Protein AF-A0A6G8CCZ5-F1 (afdb_monomer_lite)

Secondary structure (DSSP, 8-state):
--HHHHHHHHHHHHHHHHHIIIIIIHHHS-SGGGGSHHHHHHHHHHHHHHHHHHHHHHHHHTTPPP-THHHHHHHHHHHHHHHHHHHHHHHHGGGSTTTTTS--

Radius of gyration: 15.33 Å; chains: 1; bounding box: 35×21×45 Å

Sequence (104 aa):
MIFPNVGLLTLGVSLALVLIFYYLINRAMGVATFNKMRHWTIFLIANAIIAFIIAIVQCNSQQVAEHSYIYWLATINAVYGLLWFFLFSVILRKGSTNASTTPF

Structure (mmCIF, N/CA/C/O backbone):
data_AF-A0A6G8CCZ5-F1
#
_entry.id   AF-A0A6G8CCZ5-F1
#
loop_
_atom_site.group_PDB
_atom_site.id
_atom_site.type_symbol
_atom_site.label_atom_id
_atom_site.label_alt_id
_atom_site.label_comp_id
_atom_site.label_asym_id
_atom_site.label_entity_id
_atom_site.label_seq_id
_atom_site.pdbx_PDB_ins_code
_atom_site.Cartn_x
_atom_site.Cartn_y
_atom_site.Cartn_z
_atom_site.occupancy
_atom_site.B_iso_or_equiv
_atom_site.auth_seq_id
_atom_site.auth_comp_id
_atom_site.auth_asym_id
_atom_site.auth_atom_id
_atom_site.pdbx_PDB_model_num
ATOM 1 N N . MET A 1 1 ? 12.169 -11.740 -13.811 1.00 66.88 1 MET A N 1
ATOM 2 C CA . MET A 1 1 ? 10.705 -11.702 -14.061 1.00 66.88 1 MET A CA 1
ATOM 3 C C . MET A 1 1 ? 10.116 -10.546 -13.264 1.00 66.88 1 MET A C 1
ATOM 5 O O . MET A 1 1 ? 1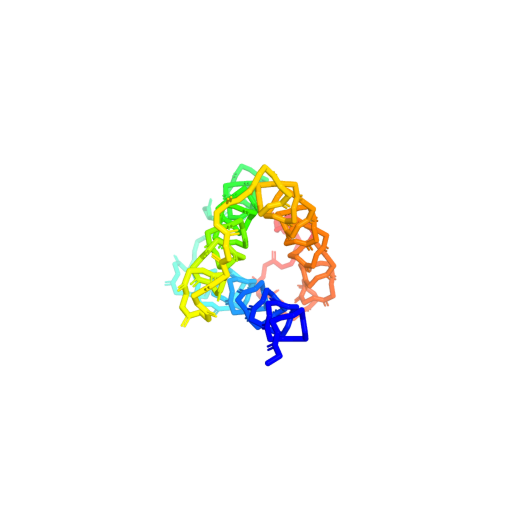0.274 -10.531 -12.049 1.00 66.88 1 MET A O 1
ATOM 9 N N . ILE A 1 2 ? 9.501 -9.562 -13.924 1.00 80.69 2 ILE A N 1
ATOM 10 C CA . ILE A 1 2 ? 9.063 -8.303 -13.285 1.00 80.69 2 ILE A CA 1
ATOM 11 C C . ILE A 1 2 ? 7.637 -8.431 -12.747 1.00 80.69 2 ILE A C 1
ATOM 13 O O . ILE A 1 2 ? 7.403 -8.226 -11.560 1.00 80.69 2 ILE A O 1
ATOM 17 N N . PHE A 1 3 ? 6.695 -8.838 -13.601 1.00 83.69 3 PHE A N 1
ATOM 18 C CA . PHE A 1 3 ? 5.263 -8.821 -13.282 1.00 83.69 3 PHE A CA 1
ATOM 19 C C . PHE A 1 3 ? 4.868 -9.676 -12.066 1.00 83.69 3 PHE A C 1
ATOM 21 O O . PHE A 1 3 ? 4.181 -9.148 -11.190 1.00 83.69 3 PHE A O 1
ATOM 28 N N . PRO A 1 4 ? 5.327 -10.940 -11.925 1.00 89.75 4 PRO A N 1
ATOM 29 C CA . PRO A 1 4 ? 4.975 -11.745 -10.755 1.00 89.75 4 PRO A CA 1
ATOM 30 C C . PRO A 1 4 ? 5.532 -11.151 -9.459 1.00 89.75 4 PRO A C 1
ATOM 32 O O . PRO A 1 4 ? 4.871 -11.180 -8.426 1.00 89.75 4 PRO A O 1
ATOM 35 N N . ASN A 1 5 ? 6.733 -10.568 -9.520 1.00 93.19 5 ASN A N 1
ATOM 36 C CA . ASN A 1 5 ? 7.392 -10.011 -8.347 1.00 93.19 5 ASN A CA 1
ATOM 37 C C . ASN A 1 5 ? 6.713 -8.716 -7.879 1.00 93.19 5 ASN A C 1
ATOM 39 O O . ASN A 1 5 ? 6.458 -8.546 -6.693 1.00 93.19 5 ASN A O 1
ATOM 43 N N . VAL A 1 6 ? 6.346 -7.832 -8.814 1.00 94.19 6 VAL A N 1
ATOM 44 C CA . VAL A 1 6 ? 5.568 -6.618 -8.513 1.00 94.19 6 VAL A CA 1
ATOM 45 C C . VAL A 1 6 ? 4.230 -6.979 -7.866 1.00 94.19 6 VAL A C 1
ATOM 47 O O . VAL A 1 6 ? 3.873 -6.397 -6.841 1.00 94.19 6 VAL A O 1
ATOM 50 N N . GLY A 1 7 ? 3.522 -7.974 -8.410 1.00 92.38 7 GLY A N 1
ATOM 51 C CA . GLY A 1 7 ? 2.259 -8.450 -7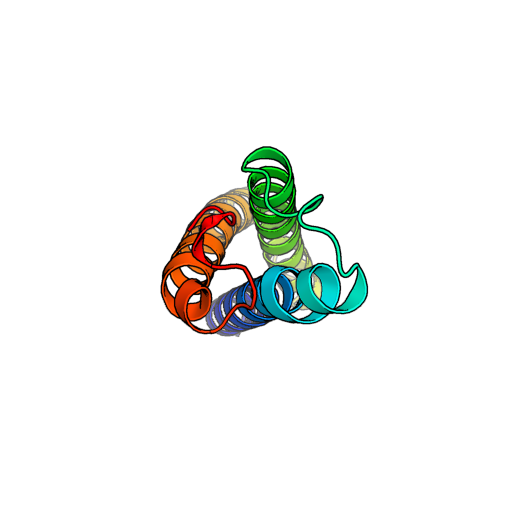.843 1.00 92.38 7 GLY A CA 1
ATOM 52 C C . GLY A 1 7 ? 2.417 -9.005 -6.424 1.00 92.38 7 GLY A C 1
ATOM 53 O O . GLY A 1 7 ? 1.684 -8.599 -5.523 1.00 92.38 7 GLY A O 1
ATOM 54 N N . LEU A 1 8 ? 3.409 -9.874 -6.201 1.00 95.06 8 LEU A N 1
ATOM 55 C CA . LEU A 1 8 ? 3.695 -10.458 -4.884 1.00 95.06 8 LEU A CA 1
ATOM 56 C C . LEU A 1 8 ? 4.098 -9.405 -3.846 1.00 95.06 8 LEU A C 1
ATOM 58 O O . LEU A 1 8 ? 3.606 -9.443 -2.720 1.00 95.06 8 LEU A O 1
ATOM 62 N N . LEU A 1 9 ? 4.947 -8.444 -4.218 1.00 94.69 9 LEU A N 1
ATOM 63 C CA . LEU A 1 9 ? 5.337 -7.346 -3.332 1.00 94.69 9 LEU A CA 1
ATOM 64 C C . LEU A 1 9 ? 4.141 -6.457 -2.984 1.00 94.69 9 LEU A C 1
ATOM 66 O O . LEU A 1 9 ? 3.965 -6.094 -1.824 1.00 94.69 9 LEU A O 1
ATOM 70 N N . THR A 1 10 ? 3.286 -6.158 -3.962 1.00 95.75 10 THR A N 1
ATOM 71 C CA . THR A 1 10 ? 2.069 -5.360 -3.748 1.00 95.75 10 THR A CA 1
ATOM 72 C C . THR A 1 10 ? 1.106 -6.061 -2.795 1.00 95.75 10 THR A C 1
ATOM 74 O O . THR A 1 10 ? 0.590 -5.433 -1.870 1.00 95.75 10 THR A O 1
ATOM 77 N N . LEU A 1 11 ? 0.911 -7.371 -2.970 1.00 95.62 11 LEU A N 1
ATOM 78 C CA . LEU A 1 11 ? 0.132 -8.213 -2.061 1.00 95.62 11 LEU A CA 1
ATOM 79 C C . LEU A 1 11 ? 0.714 -8.210 -0.644 1.00 95.62 11 LEU A C 1
ATOM 81 O O . LEU A 1 11 ? -0.005 -7.924 0.313 1.00 95.62 11 LEU A O 1
ATOM 85 N N . GLY A 1 12 ? 2.013 -8.490 -0.513 1.00 96.19 12 GLY A N 1
ATOM 86 C CA . GLY A 1 12 ? 2.694 -8.568 0.778 1.00 96.19 12 GLY A CA 1
ATOM 87 C C . GLY A 1 12 ? 2.661 -7.246 1.543 1.00 96.19 12 GLY A C 1
ATOM 88 O O . GLY A 1 12 ? 2.344 -7.233 2.731 1.00 96.19 12 GLY A O 1
ATOM 89 N N . VAL A 1 13 ? 2.915 -6.127 0.862 1.00 95.56 13 VAL A N 1
ATOM 90 C CA . VAL A 1 13 ? 2.873 -4.788 1.468 1.00 95.56 13 VAL A CA 1
ATOM 91 C C . VAL A 1 13 ? 1.452 -4.386 1.850 1.00 95.56 13 VAL A C 1
ATOM 93 O O . VAL A 1 13 ? 1.250 -3.896 2.960 1.00 95.56 13 VAL A O 1
ATOM 96 N N . SER A 1 14 ? 0.463 -4.653 0.990 1.00 95.88 14 SER A N 1
ATOM 97 C CA . SER A 1 14 ? -0.944 -4.373 1.306 1.00 95.88 14 SER A CA 1
ATOM 98 C C . SER A 1 14 ? -1.387 -5.145 2.548 1.00 95.88 14 SER A C 1
ATOM 100 O O . SER A 1 14 ? -2.000 -4.569 3.445 1.00 95.88 14 SER A O 1
ATOM 102 N N . LEU A 1 15 ? -1.027 -6.429 2.640 1.00 94.06 15 LEU A N 1
ATOM 103 C CA . LEU A 1 15 ? -1.316 -7.254 3.811 1.00 94.06 15 LEU A CA 1
ATOM 104 C C . LEU A 1 15 ? -0.603 -6.725 5.062 1.00 94.06 15 LEU A C 1
ATOM 106 O O . LEU A 1 15 ? -1.237 -6.567 6.104 1.00 94.06 15 LEU A O 1
ATOM 110 N N . ALA A 1 16 ? 0.692 -6.411 4.964 1.00 93.62 16 ALA A N 1
ATOM 111 C CA . ALA A 1 16 ? 1.472 -5.883 6.080 1.00 93.62 16 ALA A CA 1
ATOM 112 C C . ALA A 1 16 ? 0.891 -4.565 6.614 1.00 93.62 16 ALA A C 1
ATOM 114 O O . ALA A 1 16 ? 0.747 -4.409 7.825 1.00 93.62 16 ALA A O 1
ATOM 115 N N . LEU A 1 17 ? 0.494 -3.642 5.733 1.00 91.38 17 LEU A N 1
ATOM 116 C CA . LEU A 1 17 ? -0.121 -2.371 6.121 1.00 91.38 17 LEU A CA 1
ATOM 117 C C . LEU A 1 17 ? -1.472 -2.562 6.814 1.00 91.38 17 LEU A C 1
ATOM 119 O O . LEU A 1 17 ? -1.726 -1.904 7.822 1.00 91.38 17 LEU A O 1
ATOM 123 N N . VAL A 1 18 ? -2.312 -3.480 6.328 1.00 90.12 18 VAL A N 1
ATOM 124 C CA . VAL A 1 18 ? -3.580 -3.818 6.996 1.00 90.12 18 VAL A CA 1
ATOM 125 C C . VAL A 1 18 ? -3.314 -4.426 8.373 1.00 90.12 18 VAL A C 1
ATOM 127 O O . VAL A 1 18 ? -3.941 -4.023 9.352 1.00 90.12 18 VAL A O 1
ATOM 130 N N . LEU A 1 19 ? -2.346 -5.338 8.494 1.00 88.69 19 LEU A N 1
ATOM 131 C CA . LEU A 1 19 ? -1.974 -5.911 9.789 1.00 88.69 19 LEU A CA 1
ATOM 132 C C . LEU A 1 19 ? -1.471 -4.839 10.764 1.00 88.69 19 LEU A C 1
ATOM 134 O O . LEU A 1 19 ? -1.876 -4.822 11.928 1.00 88.69 19 LEU A O 1
ATOM 138 N N . ILE A 1 20 ? -0.643 -3.908 10.286 1.00 88.12 20 ILE A N 1
ATOM 139 C CA . ILE A 1 20 ? -0.162 -2.781 11.087 1.00 88.12 20 ILE A CA 1
ATOM 140 C C . ILE A 1 20 ? -1.339 -1.917 11.554 1.00 88.12 20 ILE A C 1
ATOM 142 O O . ILE A 1 20 ? -1.428 -1.600 12.741 1.00 88.12 20 ILE A O 1
ATOM 146 N N . PHE A 1 21 ? -2.264 -1.579 10.656 1.00 83.56 21 PHE A N 1
ATOM 147 C CA . PHE A 1 21 ? -3.417 -0.737 10.968 1.00 83.56 21 PHE A CA 1
ATOM 148 C C . PHE A 1 21 ? -4.358 -1.389 11.999 1.00 83.56 21 PHE A C 1
ATOM 150 O O . PHE A 1 21 ? -4.624 -0.795 13.046 1.00 83.56 21 PHE A O 1
ATOM 157 N N . TYR A 1 22 ? -4.810 -2.627 11.761 1.00 78.31 22 TYR A N 1
ATOM 158 C CA . TYR A 1 22 ? -5.813 -3.284 12.614 1.00 78.31 22 TYR A CA 1
ATOM 159 C C . TYR A 1 22 ? -5.248 -3.955 13.871 1.00 78.31 22 TYR A C 1
ATOM 161 O O . TYR A 1 22 ? -5.957 -4.027 14.872 1.00 78.31 22 TYR A O 1
ATOM 169 N N . TYR A 1 23 ? -4.006 -4.451 13.860 1.00 78.06 23 TYR A N 1
ATOM 170 C CA . TYR A 1 23 ? -3.490 -5.287 14.959 1.00 78.06 23 TYR A CA 1
ATOM 171 C C . TYR A 1 23 ? -2.349 -4.655 15.753 1.00 78.06 23 TYR A C 1
ATOM 173 O O . TYR A 1 23 ? -2.210 -4.971 16.933 1.00 78.06 23 TYR A O 1
ATOM 181 N N . LEU A 1 24 ? -1.544 -3.769 15.156 1.00 80.00 24 LEU A N 1
ATOM 182 C CA . LEU A 1 24 ? -0.491 -3.048 15.884 1.00 80.00 24 LEU A CA 1
ATOM 183 C C . LEU A 1 24 ? -1.005 -1.709 16.399 1.00 80.00 24 LEU A C 1
ATOM 185 O O . LEU A 1 24 ? -1.050 -1.500 17.606 1.00 80.00 24 LEU A O 1
ATOM 189 N N . ILE A 1 25 ? -1.432 -0.824 15.500 1.00 75.94 25 ILE A N 1
ATOM 190 C CA . ILE A 1 25 ? -1.820 0.552 15.831 1.00 75.94 25 ILE A CA 1
ATOM 191 C C . ILE A 1 25 ? -3.069 0.561 16.722 1.00 75.94 25 ILE A C 1
ATOM 193 O O . ILE A 1 25 ? -3.052 1.159 17.800 1.00 75.94 25 ILE A O 1
ATOM 197 N N . ASN A 1 26 ? -4.115 -0.174 16.334 1.00 68.94 26 ASN A N 1
ATOM 198 C CA . ASN A 1 26 ? -5.344 -0.267 17.129 1.00 68.94 26 ASN A CA 1
ATOM 199 C C . ASN A 1 26 ? -5.151 -0.950 18.488 1.00 68.94 26 ASN A C 1
ATOM 201 O O . ASN A 1 26 ? -5.827 -0.585 19.450 1.00 68.94 26 ASN A O 1
ATOM 205 N N . ARG A 1 27 ? -4.230 -1.917 18.598 1.00 69.25 27 ARG A N 1
ATOM 206 C CA . ARG A 1 27 ? -3.933 -2.584 19.875 1.00 69.25 27 ARG A CA 1
ATOM 207 C C . ARG A 1 27 ? -3.050 -1.725 20.778 1.00 69.25 27 ARG A C 1
ATOM 209 O O . ARG A 1 27 ? -3.301 -1.670 21.977 1.00 69.25 27 ARG A O 1
ATOM 216 N N . ALA A 1 28 ? -2.030 -1.073 20.221 1.00 68.12 28 ALA A N 1
ATOM 217 C CA . ALA A 1 28 ? -1.043 -0.306 20.977 1.00 68.12 28 ALA A CA 1
ATOM 218 C C . ALA A 1 28 ? -1.606 1.006 21.530 1.00 68.12 28 ALA A C 1
ATOM 220 O O . ALA A 1 28 ? -1.240 1.405 22.630 1.00 68.12 28 ALA A O 1
ATOM 221 N N . MET A 1 29 ? -2.501 1.677 20.798 1.00 64.75 29 MET A N 1
ATOM 222 C CA . MET A 1 29 ? -3.002 2.980 21.239 1.00 64.75 29 MET A CA 1
ATOM 223 C C . MET A 1 29 ? -4.140 2.908 22.253 1.00 64.75 29 MET A C 1
ATOM 225 O O . MET A 1 29 ? -4.478 3.949 22.800 1.00 64.75 29 MET A O 1
ATOM 229 N N . GLY A 1 30 ? -4.732 1.735 22.525 1.00 54.91 30 GLY A N 1
ATOM 230 C CA . GLY A 1 30 ? -5.736 1.528 23.588 1.00 54.91 30 GLY A CA 1
ATOM 231 C C . GLY A 1 30 ? -7.027 2.360 23.484 1.00 54.91 30 GLY A C 1
ATOM 232 O O . GLY A 1 30 ? -7.955 2.161 24.262 1.00 54.91 30 GLY A O 1
ATOM 233 N N . VAL A 1 31 ? -7.111 3.277 22.521 1.00 51.25 31 VAL A N 1
ATOM 234 C CA . VAL A 1 31 ? -8.158 4.281 22.359 1.00 51.25 31 VAL A CA 1
ATOM 235 C C . VAL A 1 31 ? -8.632 4.224 20.909 1.00 51.25 31 VAL A C 1
ATOM 237 O O . VAL A 1 31 ? -7.826 4.150 19.981 1.00 51.25 31 VAL A O 1
ATOM 240 N N . ALA A 1 32 ? -9.949 4.282 20.700 1.00 55.53 32 ALA A N 1
ATOM 241 C CA . ALA A 1 32 ? -10.627 4.214 19.398 1.00 55.53 32 ALA A CA 1
ATOM 242 C C . ALA A 1 32 ? -10.332 5.406 18.448 1.00 55.53 32 ALA A C 1
ATOM 244 O O . ALA A 1 32 ? -11.121 5.725 17.557 1.00 55.53 32 ALA A O 1
ATOM 245 N N . THR A 1 33 ? -9.211 6.107 18.625 1.00 55.62 33 THR A N 1
ATOM 246 C CA . THR A 1 33 ? -8.840 7.328 17.901 1.00 55.62 33 THR A CA 1
ATOM 247 C C . THR A 1 33 ? -8.508 7.046 16.436 1.00 55.62 33 THR A C 1
ATOM 249 O O . THR A 1 33 ? -8.902 7.822 15.563 1.00 55.62 33 THR A O 1
ATOM 252 N N . PHE A 1 34 ? -7.858 5.912 16.146 1.00 58.91 34 PHE A N 1
ATOM 253 C CA . PHE A 1 34 ? -7.484 5.505 14.783 1.00 58.91 34 PHE A CA 1
ATOM 254 C C . PHE A 1 34 ? -8.572 4.742 14.016 1.00 58.91 34 PHE A C 1
ATOM 256 O O . PHE A 1 34 ? -8.384 4.400 12.853 1.00 58.91 34 PHE A O 1
ATOM 263 N N . ASN A 1 35 ? -9.762 4.593 14.598 1.00 60.62 35 ASN A N 1
ATOM 264 C CA . ASN A 1 35 ? -10.873 3.858 13.988 1.00 60.62 35 ASN A CA 1
ATOM 265 C C . ASN A 1 35 ? -11.758 4.720 13.075 1.00 60.62 35 ASN A C 1
ATOM 267 O O . ASN A 1 35 ? -12.797 4.281 12.602 1.00 60.62 35 ASN A O 1
ATOM 271 N N . LYS A 1 36 ? -11.381 5.972 12.804 1.00 71.38 36 LYS A N 1
ATOM 272 C CA . LYS A 1 36 ? -12.151 6.835 11.894 1.00 71.38 36 LYS A CA 1
ATOM 273 C C . LYS A 1 36 ? -11.853 6.493 10.435 1.00 71.38 36 LYS A C 1
ATOM 275 O O . LYS A 1 36 ? -10.693 6.321 10.070 1.00 71.38 36 LYS A O 1
ATOM 280 N N . MET A 1 37 ? -12.887 6.558 9.590 1.00 79.12 37 MET A N 1
ATOM 281 C CA . MET A 1 37 ? -12.799 6.391 8.126 1.00 79.12 37 MET A CA 1
ATOM 282 C C . MET A 1 37 ? -11.643 7.181 7.503 1.00 79.12 37 MET A C 1
ATOM 284 O O . MET A 1 37 ? -10.945 6.677 6.635 1.00 79.12 37 MET A O 1
ATOM 288 N N . ARG A 1 38 ? -11.367 8.385 8.019 1.00 82.19 38 ARG A N 1
ATOM 289 C CA . ARG A 1 38 ? -10.238 9.219 7.588 1.00 82.19 38 ARG A CA 1
ATOM 290 C C . ARG A 1 38 ? -8.873 8.528 7.692 1.00 82.19 38 ARG A C 1
ATOM 292 O O . ARG A 1 38 ? -8.101 8.618 6.747 1.00 82.19 38 ARG A O 1
ATOM 299 N N . HIS A 1 39 ? -8.566 7.855 8.802 1.00 85.06 39 HIS A N 1
ATOM 300 C CA . HIS A 1 39 ? -7.262 7.200 8.974 1.00 85.06 39 HIS A CA 1
ATOM 301 C C . HIS A 1 39 ? -7.133 5.992 8.052 1.00 85.06 39 HIS A C 1
ATOM 303 O O . HIS A 1 39 ? -6.099 5.815 7.416 1.00 85.06 39 HIS A O 1
ATOM 309 N N . TRP A 1 40 ? -8.214 5.225 7.910 1.00 87.88 40 TRP A N 1
ATOM 310 C CA . TRP A 1 40 ? -8.271 4.124 6.956 1.00 87.88 40 TRP A CA 1
ATOM 311 C C . TRP A 1 40 ? -8.029 4.611 5.519 1.00 87.88 40 TRP A C 1
ATOM 313 O O . TRP A 1 40 ? -7.188 4.058 4.816 1.00 87.88 40 TRP A O 1
ATOM 323 N N . THR A 1 41 ? -8.675 5.707 5.100 1.00 89.88 41 THR A N 1
ATOM 324 C CA . THR A 1 41 ? -8.465 6.290 3.765 1.00 89.88 41 THR A CA 1
ATOM 325 C C . THR A 1 41 ? -7.029 6.783 3.565 1.00 89.88 41 THR A C 1
ATOM 327 O O . THR A 1 41 ? -6.487 6.622 2.474 1.00 89.88 41 THR A O 1
ATOM 330 N N . ILE A 1 42 ? -6.379 7.334 4.598 1.00 91.25 42 ILE A N 1
ATOM 331 C CA . ILE A 1 42 ? -4.957 7.712 4.525 1.00 91.25 42 ILE A CA 1
ATOM 332 C C . ILE A 1 42 ? -4.088 6.477 4.256 1.00 91.25 42 ILE A C 1
ATOM 334 O O . ILE A 1 42 ? -3.244 6.523 3.365 1.00 91.25 42 ILE A O 1
ATOM 338 N N . PHE A 1 43 ? -4.316 5.370 4.969 1.00 92.00 43 PHE A N 1
ATOM 339 C CA . PHE A 1 43 ? -3.575 4.121 4.753 1.00 92.00 43 PHE A CA 1
ATOM 340 C C . PHE A 1 43 ? -3.864 3.496 3.384 1.00 92.00 43 PHE A C 1
ATOM 342 O O . PHE A 1 43 ? -2.938 3.018 2.733 1.00 92.00 43 PHE A O 1
ATOM 349 N N . LEU A 1 44 ? -5.110 3.567 2.911 1.00 93.56 44 LEU A N 1
ATOM 350 C CA . LEU A 1 44 ? -5.497 3.128 1.571 1.00 93.56 44 LEU A CA 1
ATOM 351 C C . LEU A 1 44 ? -4.715 3.893 0.487 1.00 93.56 44 LEU A C 1
ATOM 353 O O . LEU A 1 44 ? -4.120 3.279 -0.400 1.00 93.56 44 LEU A O 1
ATOM 357 N N . ILE A 1 45 ? -4.686 5.227 0.569 1.00 96.06 45 ILE A N 1
ATOM 358 C CA . ILE A 1 45 ? -3.965 6.079 -0.390 1.00 96.06 45 ILE A CA 1
ATOM 359 C C . ILE A 1 45 ? -2.454 5.852 -0.279 1.00 96.06 45 ILE A C 1
ATOM 361 O O . ILE A 1 45 ? -1.781 5.708 -1.299 1.00 96.06 45 ILE A O 1
ATOM 365 N N . ALA A 1 46 ? -1.917 5.765 0.940 1.00 95.75 46 ALA A N 1
ATOM 366 C CA . ALA A 1 46 ? -0.506 5.468 1.163 1.00 95.75 46 ALA A CA 1
ATOM 367 C C . ALA A 1 46 ? -0.112 4.121 0.539 1.00 95.75 46 ALA A C 1
ATOM 369 O O . ALA A 1 46 ? 0.910 4.041 -0.139 1.00 95.75 46 ALA A O 1
ATOM 370 N N . ASN A 1 47 ? -0.947 3.087 0.685 1.00 97.00 47 ASN A N 1
ATOM 371 C CA . ASN A 1 47 ? -0.713 1.789 0.060 1.00 97.00 47 ASN A CA 1
ATOM 372 C C . ASN A 1 47 ? -0.675 1.880 -1.472 1.00 97.00 47 ASN A C 1
ATOM 374 O O . ASN A 1 47 ? 0.202 1.291 -2.097 1.00 97.00 47 ASN A O 1
ATOM 378 N N . ALA A 1 48 ? -1.579 2.651 -2.082 1.00 97.31 48 ALA A N 1
ATOM 379 C CA . ALA A 1 48 ? -1.581 2.863 -3.529 1.00 97.31 48 ALA A CA 1
ATOM 380 C C . ALA A 1 48 ? -0.304 3.560 -4.019 1.00 97.31 48 ALA A C 1
ATOM 382 O O . ALA A 1 48 ? 0.277 3.145 -5.021 1.00 97.31 48 ALA A O 1
ATOM 383 N N . ILE A 1 49 ? 0.166 4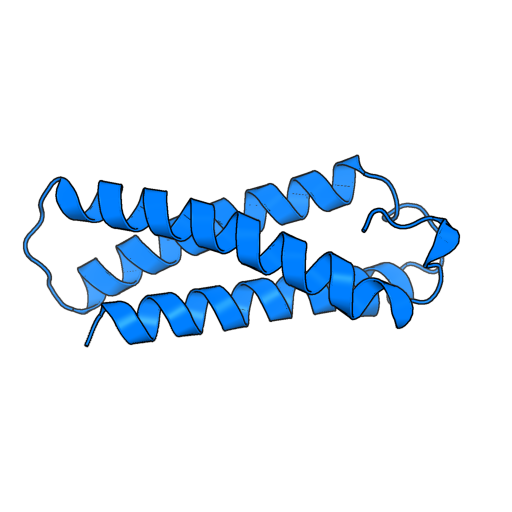.577 -3.289 1.00 98.12 49 ILE A N 1
ATOM 384 C CA . ILE A 1 49 ? 1.425 5.273 -3.588 1.00 98.12 49 ILE A CA 1
ATOM 385 C C . ILE A 1 49 ? 2.609 4.307 -3.466 1.00 98.12 49 ILE A C 1
ATOM 387 O O . ILE A 1 49 ? 3.467 4.268 -4.345 1.00 98.12 49 ILE A O 1
ATOM 391 N N . ILE A 1 50 ? 2.648 3.484 -2.417 1.00 97.31 50 ILE A N 1
ATOM 392 C CA . ILE A 1 50 ? 3.716 2.494 -2.238 1.00 97.31 50 ILE A CA 1
ATOM 393 C C . ILE A 1 50 ? 3.685 1.455 -3.368 1.00 97.31 50 ILE A C 1
ATOM 395 O O . ILE A 1 50 ? 4.727 1.159 -3.949 1.00 97.31 50 ILE A O 1
ATOM 399 N N . ALA A 1 51 ? 2.508 0.948 -3.739 1.00 97.56 51 ALA A N 1
ATOM 400 C CA . ALA A 1 51 ? 2.348 0.020 -4.856 1.00 97.56 51 ALA A CA 1
ATOM 401 C C . ALA A 1 51 ? 2.804 0.635 -6.193 1.00 97.56 51 ALA A C 1
ATOM 403 O O . ALA A 1 51 ? 3.473 -0.032 -6.987 1.00 97.56 51 ALA A O 1
ATOM 404 N N . PHE A 1 52 ? 2.512 1.916 -6.428 1.00 97.62 52 PHE A N 1
ATOM 405 C CA . PHE A 1 52 ? 3.021 2.658 -7.582 1.00 97.62 52 PHE A CA 1
ATOM 406 C C . PHE A 1 52 ? 4.558 2.695 -7.596 1.00 97.62 52 PHE A C 1
ATOM 408 O O . PHE A 1 52 ? 5.188 2.336 -8.593 1.00 97.62 52 PHE A O 1
ATOM 415 N N . ILE A 1 53 ? 5.169 3.070 -6.467 1.00 97.19 53 ILE A N 1
ATOM 416 C CA . ILE A 1 53 ? 6.629 3.160 -6.318 1.00 97.19 53 ILE A CA 1
ATOM 417 C C . ILE A 1 53 ? 7.285 1.788 -6.516 1.00 97.19 53 ILE A C 1
ATOM 419 O O . ILE A 1 53 ? 8.283 1.697 -7.226 1.00 97.19 53 ILE A O 1
ATOM 423 N N . ILE A 1 54 ? 6.717 0.714 -5.957 1.00 95.56 54 ILE A N 1
ATOM 424 C CA . ILE A 1 54 ? 7.227 -0.660 -6.112 1.00 95.56 54 ILE A CA 1
ATOM 425 C C . ILE A 1 54 ? 7.332 -1.047 -7.588 1.00 95.56 54 ILE A C 1
ATOM 427 O O . ILE A 1 54 ? 8.343 -1.621 -7.995 1.00 95.56 54 ILE A O 1
ATOM 431 N N . ALA A 1 55 ? 6.316 -0.727 -8.392 1.00 95.69 55 ALA A N 1
ATOM 432 C CA . ALA A 1 55 ? 6.320 -1.045 -9.815 1.00 95.69 55 ALA A CA 1
ATOM 433 C C . ALA A 1 55 ? 7.451 -0.318 -10.560 1.00 95.69 55 ALA A C 1
ATOM 435 O O . ALA A 1 55 ? 8.163 -0.947 -11.346 1.00 95.69 55 ALA A O 1
ATOM 436 N N . ILE A 1 56 ? 7.666 0.970 -10.269 1.00 95.06 56 ILE A N 1
ATOM 437 C CA . ILE A 1 56 ? 8.763 1.757 -10.855 1.00 95.06 56 ILE A CA 1
ATOM 438 C C . ILE A 1 56 ? 10.120 1.205 -10.414 1.00 95.06 56 ILE A C 1
ATOM 440 O O . ILE A 1 56 ? 10.977 0.926 -11.250 1.00 95.06 56 ILE A O 1
ATOM 444 N N . VAL A 1 57 ? 10.305 0.994 -9.108 1.00 94.69 57 VAL A N 1
ATOM 445 C CA . VAL A 1 57 ? 11.565 0.494 -8.544 1.00 94.69 57 VAL A CA 1
ATOM 446 C C . VAL A 1 57 ? 11.919 -0.873 -9.125 1.00 94.69 57 VAL A C 1
ATOM 448 O O . VAL A 1 57 ? 13.078 -1.093 -9.472 1.00 94.69 57 VAL A O 1
ATOM 451 N N . GLN A 1 58 ? 10.953 -1.779 -9.293 1.00 94.25 58 GLN A N 1
ATOM 452 C CA . GLN A 1 58 ? 11.214 -3.079 -9.917 1.00 94.25 58 GLN A CA 1
ATOM 453 C C . GLN A 1 58 ? 11.587 -2.977 -11.395 1.00 94.25 58 GLN A C 1
ATOM 455 O O . GLN A 1 58 ? 12.495 -3.684 -11.831 1.00 94.25 58 GLN A O 1
ATOM 460 N N . CYS A 1 59 ? 10.931 -2.103 -12.163 1.00 93.12 59 CYS A N 1
ATOM 461 C CA . CYS A 1 59 ? 11.304 -1.891 -13.562 1.00 93.12 59 CYS A CA 1
ATOM 462 C C . CYS A 1 59 ? 12.737 -1.348 -13.667 1.00 93.12 59 CYS A C 1
ATOM 464 O O . CYS A 1 59 ? 13.551 -1.899 -14.407 1.00 93.12 59 CYS A O 1
ATOM 466 N N . ASN A 1 60 ? 13.081 -0.351 -12.848 1.00 91.50 60 ASN A N 1
ATOM 467 C CA . ASN A 1 60 ? 14.423 0.232 -12.827 1.00 91.50 60 ASN A CA 1
ATOM 468 C C . ASN A 1 60 ? 15.486 -0.777 -12.361 1.00 91.50 60 ASN A C 1
ATOM 470 O O . ASN A 1 60 ? 16.564 -0.858 -12.944 1.00 91.50 60 ASN A O 1
ATOM 474 N N . SER A 1 61 ? 15.171 -1.600 -11.355 1.00 90.81 61 SER A N 1
ATOM 475 C CA . SER A 1 61 ? 16.097 -2.617 -10.828 1.00 90.81 61 SER A CA 1
ATOM 476 C C . SER A 1 61 ? 16.426 -3.712 -11.845 1.00 90.81 61 SER A C 1
ATOM 478 O O . SER A 1 61 ? 17.491 -4.317 -11.764 1.00 90.81 61 SER A O 1
ATOM 480 N N . GLN A 1 62 ? 15.529 -3.976 -12.801 1.00 90.88 62 GLN A N 1
ATOM 481 C CA . GLN A 1 62 ? 15.760 -4.936 -13.887 1.00 90.88 62 GLN A CA 1
ATOM 482 C C . GLN A 1 62 ? 16.223 -4.261 -15.185 1.00 90.88 62 GLN A C 1
ATOM 484 O O . GLN A 1 62 ? 16.178 -4.895 -16.235 1.00 90.88 62 GLN A O 1
ATOM 489 N N . GLN A 1 63 ? 16.674 -3.000 -15.111 1.00 89.50 63 GLN A N 1
ATOM 490 C CA . GLN A 1 63 ? 17.213 -2.236 -16.244 1.00 89.50 63 GLN A CA 1
ATOM 491 C C . GLN A 1 63 ? 16.271 -2.219 -17.455 1.00 89.50 63 GLN A C 1
ATOM 493 O O . GLN A 1 63 ? 16.692 -2.301 -18.608 1.00 89.50 63 GLN A O 1
ATOM 498 N N . VAL A 1 64 ? 14.968 -2.139 -17.185 1.00 87.38 64 VAL A N 1
ATOM 499 C CA . VAL A 1 64 ? 13.961 -2.007 -18.231 1.00 87.38 64 VAL A CA 1
ATOM 500 C C . VAL A 1 64 ? 14.190 -0.704 -18.985 1.00 87.38 64 VAL A C 1
ATOM 502 O O . VAL A 1 64 ? 14.377 0.341 -18.366 1.00 87.38 64 VAL A O 1
ATOM 505 N N . ALA A 1 65 ? 14.140 -0.764 -20.316 1.00 87.12 65 ALA A N 1
ATOM 506 C CA . ALA A 1 65 ? 14.235 0.424 -21.151 1.00 87.12 65 ALA A CA 1
ATOM 507 C C . ALA A 1 65 ? 13.171 1.455 -20.746 1.00 87.12 65 ALA A C 1
ATOM 509 O O . ALA A 1 65 ? 11.982 1.131 -20.665 1.00 87.12 65 ALA A O 1
ATOM 510 N N . GLU A 1 66 ? 13.600 2.694 -20.498 1.00 84.12 66 GLU A N 1
ATOM 511 C CA . GLU A 1 66 ? 12.688 3.761 -20.103 1.00 84.12 66 GLU A CA 1
ATOM 512 C C . GLU A 1 66 ? 11.648 4.007 -21.194 1.00 84.12 66 GLU A C 1
ATOM 514 O O . GLU A 1 66 ? 11.961 4.318 -22.343 1.00 84.12 66 GLU A O 1
ATOM 519 N N . HIS A 1 67 ? 10.382 3.852 -20.823 1.00 89.75 67 HIS A N 1
ATOM 520 C CA . HIS A 1 67 ? 9.265 4.064 -21.722 1.00 89.75 67 HIS A CA 1
ATOM 521 C C . HIS A 1 67 ? 8.018 4.422 -20.919 1.00 89.75 67 HIS A C 1
ATOM 523 O O . HIS A 1 67 ? 7.828 3.987 -19.780 1.00 89.75 67 HIS A O 1
ATOM 529 N N . SER A 1 68 ? 7.106 5.156 -21.551 1.00 88.75 68 SER A N 1
ATOM 530 C CA . SER A 1 68 ? 5.822 5.571 -20.970 1.00 88.75 68 SER A CA 1
ATOM 531 C C . SER A 1 68 ? 4.975 4.423 -20.403 1.00 88.75 68 SER A C 1
ATOM 533 O O . SER A 1 68 ? 4.143 4.655 -19.525 1.00 88.75 68 SER A O 1
ATOM 535 N N . TYR A 1 69 ? 5.185 3.179 -20.853 1.00 90.56 69 TYR A N 1
ATOM 536 C CA . TYR A 1 69 ? 4.414 2.034 -20.374 1.00 90.56 69 TYR A CA 1
ATOM 537 C C . TYR A 1 69 ? 4.714 1.701 -18.903 1.00 90.56 69 TYR A C 1
ATOM 539 O O . TYR A 1 69 ? 3.856 1.133 -18.230 1.00 90.56 69 TYR A O 1
ATOM 547 N N . ILE A 1 70 ? 5.893 2.069 -18.382 1.00 93.19 70 ILE A N 1
ATOM 548 C CA . ILE A 1 70 ? 6.271 1.819 -16.981 1.00 93.19 70 ILE A CA 1
ATOM 549 C C . ILE A 1 70 ? 5.334 2.585 -16.041 1.00 93.19 70 ILE A C 1
ATOM 551 O O . ILE A 1 70 ? 4.862 2.034 -15.049 1.00 93.19 70 ILE A O 1
ATOM 555 N N . TYR A 1 71 ? 4.991 3.829 -16.384 1.00 93.94 71 TYR A N 1
ATOM 556 C CA . TYR A 1 71 ? 4.052 4.637 -15.604 1.00 93.94 71 TYR A CA 1
ATOM 557 C C . TYR A 1 71 ? 2.612 4.128 -15.716 1.00 93.94 71 TYR A C 1
ATOM 559 O O . TYR A 1 71 ? 1.872 4.162 -14.732 1.00 93.94 71 TYR A O 1
ATOM 567 N N . TRP A 1 72 ? 2.221 3.590 -16.875 1.00 94.75 72 TRP A N 1
ATOM 568 C CA . TRP A 1 72 ? 0.941 2.892 -17.023 1.00 94.75 72 TRP A CA 1
ATOM 569 C C . TRP A 1 72 ? 0.868 1.648 -16.137 1.00 94.75 72 TRP A C 1
ATOM 571 O O . TRP A 1 72 ? -0.102 1.477 -15.399 1.00 94.75 72 TRP A O 1
ATOM 581 N N . LEU A 1 73 ? 1.918 0.822 -16.141 1.00 94.12 73 LEU A N 1
ATOM 582 C CA . LEU A 1 73 ? 2.034 -0.336 -15.258 1.00 94.12 73 LEU A CA 1
ATOM 583 C C . LEU A 1 73 ? 1.966 0.081 -13.785 1.00 94.12 73 LEU A C 1
ATOM 585 O O . LEU A 1 73 ? 1.223 -0.525 -13.017 1.00 94.12 73 LEU A O 1
ATOM 589 N N . ALA A 1 74 ? 2.702 1.121 -13.395 1.00 96.25 74 ALA A N 1
ATOM 590 C CA . ALA A 1 74 ? 2.701 1.627 -12.028 1.00 96.25 74 ALA A CA 1
ATOM 591 C C . ALA A 1 74 ? 1.318 2.135 -11.604 1.00 96.25 74 ALA A C 1
ATOM 593 O O . ALA A 1 74 ? 0.869 1.836 -10.499 1.00 96.25 74 ALA A O 1
ATOM 594 N N . THR A 1 75 ? 0.606 2.824 -12.500 1.00 96.88 75 THR A N 1
ATOM 595 C CA . THR A 1 75 ? -0.764 3.302 -12.260 1.00 96.88 75 THR A CA 1
ATOM 596 C C . THR A 1 75 ? -1.729 2.135 -12.060 1.00 96.88 75 THR A C 1
ATOM 598 O O . THR A 1 75 ? -2.483 2.116 -11.090 1.00 96.88 75 THR A O 1
ATOM 601 N N . ILE A 1 76 ? -1.667 1.118 -12.926 1.00 96.25 76 ILE A N 1
ATOM 602 C CA . ILE A 1 76 ? -2.476 -0.101 -12.786 1.00 96.25 76 ILE A CA 1
ATOM 603 C C . ILE A 1 76 ? -2.135 -0.821 -11.474 1.00 96.25 76 ILE A C 1
ATOM 605 O O . ILE A 1 76 ? -3.032 -1.251 -10.749 1.00 96.25 76 ILE A O 1
ATOM 609 N N . ASN A 1 77 ? -0.852 -0.906 -11.119 1.00 97.38 77 ASN A N 1
ATOM 610 C CA . ASN A 1 77 ? -0.425 -1.540 -9.877 1.00 97.38 77 ASN A CA 1
ATOM 611 C C . ASN A 1 77 ? -0.888 -0.771 -8.630 1.00 97.38 77 ASN A C 1
ATOM 613 O O . ASN A 1 77 ? -1.246 -1.387 -7.631 1.00 97.38 77 ASN A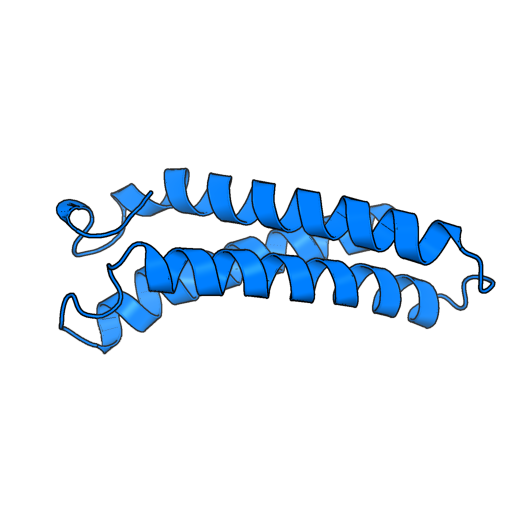 O 1
ATOM 617 N N . ALA A 1 78 ? -0.957 0.560 -8.695 1.00 97.81 78 ALA A N 1
ATOM 618 C CA . ALA A 1 78 ? -1.541 1.386 -7.641 1.00 97.81 78 ALA A CA 1
ATOM 619 C C . ALA A 1 78 ? -3.030 1.074 -7.434 1.00 97.81 78 ALA A C 1
ATOM 621 O O . ALA A 1 78 ? -3.476 0.927 -6.295 1.00 97.81 78 ALA A O 1
ATOM 622 N N . VAL A 1 79 ? -3.785 0.899 -8.527 1.00 97.69 79 VAL A N 1
ATOM 623 C CA . VAL A 1 79 ? -5.196 0.477 -8.478 1.00 97.69 79 VAL A CA 1
ATOM 624 C C . VAL A 1 79 ? -5.328 -0.919 -7.868 1.00 97.69 79 VAL A C 1
ATOM 626 O O . VAL A 1 79 ? -6.187 -1.129 -7.012 1.00 97.69 79 VAL A O 1
ATOM 629 N N . TYR A 1 80 ? -4.446 -1.858 -8.220 1.00 96.19 80 TYR A N 1
ATOM 630 C CA . TYR A 1 80 ? -4.412 -3.162 -7.552 1.00 96.19 80 TYR A CA 1
ATOM 631 C C . TYR A 1 80 ? -4.053 -3.052 -6.069 1.00 96.19 80 TYR A C 1
ATOM 633 O O . TYR A 1 80 ? -4.647 -3.758 -5.259 1.00 96.19 80 TYR A O 1
ATOM 641 N N . GLY A 1 81 ? -3.154 -2.144 -5.685 1.00 96.69 81 GLY A N 1
ATOM 642 C CA . GLY A 1 81 ? -2.865 -1.840 -4.284 1.00 96.69 81 GLY A CA 1
ATOM 643 C C . GLY A 1 81 ? -4.107 -1.365 -3.523 1.00 96.69 81 GLY A C 1
ATOM 644 O O . GLY A 1 81 ? -4.392 -1.877 -2.439 1.00 96.69 81 GLY A O 1
ATOM 645 N N . LEU A 1 82 ? -4.892 -0.443 -4.094 1.00 95.81 82 LEU A N 1
ATOM 646 C CA . LEU A 1 82 ? -6.173 -0.015 -3.507 1.00 95.81 82 LEU A CA 1
ATOM 647 C C . LEU A 1 82 ? -7.106 -1.210 -3.285 1.00 95.81 82 LEU A C 1
ATOM 649 O O . LEU A 1 82 ? -7.677 -1.371 -2.205 1.00 95.81 82 LEU A O 1
ATOM 653 N N . LEU A 1 83 ? -7.228 -2.057 -4.306 1.00 95.94 83 LEU A N 1
ATOM 654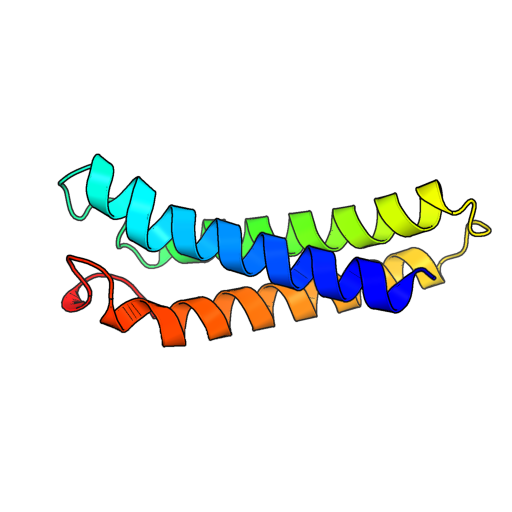 C CA . LEU A 1 83 ? -8.122 -3.208 -4.306 1.00 95.94 83 LEU A CA 1
ATOM 655 C C . LEU A 1 83 ? -7.697 -4.239 -3.248 1.00 95.94 83 LEU A C 1
ATOM 657 O O . LEU A 1 83 ? -8.523 -4.662 -2.441 1.00 95.94 83 LEU A O 1
ATOM 661 N N . TRP A 1 84 ? -6.410 -4.587 -3.179 1.00 95.19 84 TRP A N 1
ATOM 662 C CA . TRP A 1 84 ? -5.893 -5.545 -2.200 1.00 95.19 84 TRP A CA 1
ATOM 663 C C . TRP A 1 84 ? -5.999 -5.048 -0.765 1.00 95.19 84 TRP A C 1
ATOM 665 O O . TRP A 1 84 ? -6.450 -5.797 0.100 1.00 95.19 84 TRP A O 1
ATOM 675 N N . PHE A 1 85 ? -5.638 -3.790 -0.501 1.00 93.75 85 PHE A N 1
ATOM 676 C CA . PHE A 1 85 ? -5.787 -3.214 0.835 1.00 93.75 85 PHE A CA 1
ATOM 677 C C . PHE A 1 85 ? -7.251 -3.222 1.278 1.00 93.75 85 PHE A C 1
ATOM 679 O O . PHE A 1 85 ? -7.552 -3.616 2.406 1.00 93.75 85 PHE A O 1
ATOM 686 N N . PHE A 1 86 ? -8.171 -2.852 0.383 1.00 92.56 86 PHE A N 1
ATOM 687 C CA . PHE A 1 86 ? -9.603 -2.901 0.662 1.00 92.56 86 PHE A CA 1
ATOM 688 C C . PHE A 1 86 ? -10.083 -4.326 0.972 1.00 92.56 86 PHE A C 1
ATOM 690 O O . PHE A 1 86 ? -10.718 -4.542 2.004 1.00 92.56 86 PHE A O 1
ATOM 697 N N . LEU A 1 87 ? -9.734 -5.310 0.136 1.00 93.19 87 LEU A N 1
ATOM 698 C CA . LEU A 1 87 ? -10.116 -6.709 0.352 1.00 93.19 87 LEU A CA 1
ATOM 699 C C . LEU A 1 87 ? -9.573 -7.258 1.674 1.00 93.19 87 LEU A C 1
ATOM 701 O O . LEU A 1 87 ? -10.319 -7.868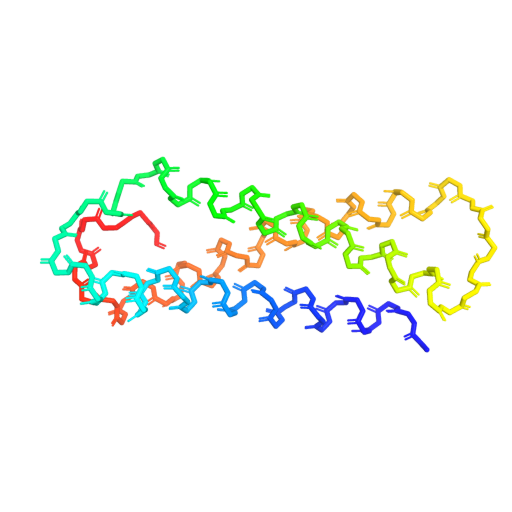 2.441 1.00 93.19 87 LEU A O 1
ATOM 705 N N . PHE A 1 88 ? -8.294 -7.021 1.970 1.00 92.00 88 PHE A N 1
ATOM 706 C CA . PHE A 1 88 ? -7.697 -7.465 3.227 1.00 92.00 88 PHE A CA 1
ATOM 707 C C . PHE A 1 88 ? -8.328 -6.785 4.438 1.00 92.00 88 PHE A C 1
ATOM 709 O O . PHE A 1 88 ? -8.535 -7.459 5.443 1.00 92.00 88 PHE A O 1
ATOM 716 N N . SER A 1 89 ? -8.684 -5.502 4.337 1.00 87.81 89 SER A N 1
ATOM 717 C CA . SER A 1 89 ? -9.398 -4.787 5.403 1.00 87.81 89 SER A CA 1
ATOM 718 C C . SER A 1 89 ? -10.735 -5.480 5.714 1.00 87.81 89 SER A C 1
ATOM 720 O O . SER A 1 89 ? -10.952 -5.930 6.840 1.00 87.81 89 SER A O 1
ATOM 722 N N . VAL A 1 90 ? -11.553 -5.745 4.685 1.00 86.81 90 VAL A N 1
ATOM 723 C CA . VAL A 1 90 ? -12.846 -6.445 4.827 1.00 86.81 90 VAL A CA 1
ATOM 724 C C . VAL A 1 90 ? -12.696 -7.836 5.460 1.00 86.81 90 VAL A C 1
ATOM 726 O O . VAL A 1 90 ? -13.501 -8.215 6.315 1.00 86.81 90 VAL A O 1
ATOM 729 N N . ILE A 1 91 ? -11.682 -8.607 5.053 1.00 87.06 91 ILE A N 1
ATOM 730 C CA . ILE A 1 91 ? -11.441 -9.965 5.567 1.00 87.06 91 ILE A CA 1
ATOM 731 C C . ILE A 1 91 ? -10.958 -9.924 7.023 1.00 87.06 91 ILE A C 1
ATOM 733 O O . ILE A 1 91 ? -11.461 -10.667 7.869 1.00 87.06 91 ILE A O 1
ATOM 737 N N . LEU A 1 92 ? -9.986 -9.060 7.325 1.00 82.69 92 LEU A N 1
ATOM 738 C CA . LEU A 1 92 ? -9.284 -9.039 8.609 1.00 82.69 92 LEU A CA 1
ATOM 739 C C . LEU A 1 92 ? -10.001 -8.224 9.689 1.00 82.69 92 LEU A C 1
ATOM 741 O O . LEU A 1 92 ? -9.673 -8.396 10.866 1.00 82.69 92 LEU A O 1
ATOM 745 N N . ARG A 1 93 ? -11.017 -7.427 9.332 1.00 73.69 93 ARG A N 1
ATOM 746 C CA . ARG A 1 93 ? -11.882 -6.691 10.270 1.00 73.69 93 ARG A CA 1
ATOM 747 C C . ARG A 1 93 ? -12.315 -7.522 11.465 1.00 73.69 93 ARG A C 1
ATOM 749 O O . ARG A 1 93 ? -12.249 -7.066 12.604 1.00 73.69 93 ARG A O 1
ATOM 756 N N . LYS A 1 94 ? -12.818 -8.730 11.190 1.00 66.81 94 LYS A N 1
ATOM 757 C CA . LYS A 1 94 ? -13.486 -9.581 12.183 1.00 66.81 94 LYS A CA 1
ATOM 758 C C . LYS A 1 94 ? -12.552 -10.012 13.317 1.00 66.81 94 LYS A C 1
ATOM 760 O O . LYS A 1 94 ? -13.043 -10.355 14.385 1.00 66.81 94 LYS A O 1
ATOM 765 N N . GLY A 1 95 ? -11.236 -9.974 13.097 1.00 64.31 95 GLY A N 1
ATOM 766 C CA . GLY A 1 95 ? -10.227 -10.283 14.111 1.00 64.31 95 GLY A CA 1
ATOM 767 C C . GLY A 1 95 ? -9.739 -9.079 14.927 1.00 64.31 95 GLY A C 1
ATOM 768 O O . GLY A 1 95 ? -8.994 -9.275 15.883 1.00 64.31 95 GLY A O 1
ATOM 769 N N . SER A 1 96 ? -10.137 -7.844 14.591 1.00 58.75 96 SER A N 1
ATOM 770 C CA . SER A 1 96 ? -9.670 -6.636 15.285 1.00 58.75 96 SER A CA 1
ATOM 771 C C . SER A 1 96 ? -10.452 -6.376 16.576 1.00 58.75 96 SER A C 1
ATOM 773 O O . SER A 1 96 ? -11.680 -6.261 16.573 1.00 58.75 96 SER A O 1
ATOM 775 N N . THR A 1 97 ? -9.741 -6.146 17.680 1.00 58.41 97 THR A N 1
ATOM 776 C CA . THR A 1 97 ? -10.297 -5.536 18.898 1.00 58.41 97 THR A CA 1
ATOM 777 C C . THR A 1 97 ? -10.845 -4.150 18.518 1.00 58.41 97 THR A C 1
ATOM 779 O O . THR A 1 97 ? -10.105 -3.351 17.952 1.00 58.41 97 THR A O 1
ATOM 782 N N . ASN A 1 98 ? -12.131 -3.868 18.769 1.00 57.34 98 ASN A N 1
ATOM 783 C CA . ASN A 1 98 ? -12.896 -2.683 18.304 1.00 57.34 98 ASN A CA 1
ATOM 784 C C . ASN A 1 98 ? -13.519 -2.737 16.886 1.00 57.34 98 ASN A C 1
ATOM 786 O O . ASN A 1 98 ? -13.853 -1.686 16.332 1.00 57.34 98 ASN A O 1
ATOM 790 N N . ALA A 1 99 ? -13.780 -3.933 16.339 1.00 57.59 99 ALA A N 1
ATOM 791 C CA . ALA A 1 99 ? -14.424 -4.147 15.030 1.00 57.59 99 ALA A CA 1
ATOM 792 C C . ALA A 1 99 ? -15.750 -3.382 14.777 1.00 57.59 99 ALA A C 1
ATOM 794 O O . ALA A 1 99 ? -16.142 -3.196 13.619 1.00 57.59 99 ALA A O 1
ATOM 795 N N . SER A 1 100 ? -16.455 -2.935 15.828 1.00 56.91 100 SER A N 1
ATOM 796 C CA . SER A 1 100 ? -17.684 -2.137 15.688 1.00 56.91 100 SER A CA 1
ATOM 797 C C . SER A 1 100 ? -17.430 -0.679 15.294 1.00 56.91 100 SER A C 1
ATOM 799 O O . SER A 1 100 ? -18.325 -0.043 14.746 1.00 56.91 100 SER A O 1
ATOM 801 N N . THR A 1 101 ? -16.227 -0.152 15.548 1.00 56.62 101 THR A N 1
ATOM 802 C CA . THR A 1 101 ? -15.892 1.264 15.311 1.00 56.62 101 THR A CA 1
ATOM 803 C C . THR A 1 101 ? -14.923 1.474 14.156 1.00 56.62 101 THR A C 1
ATOM 805 O O . THR A 1 101 ? -14.853 2.592 13.659 1.00 56.62 101 THR A O 1
ATOM 808 N N . THR A 1 102 ? -14.203 0.439 13.703 1.00 58.75 102 THR A N 1
ATOM 809 C CA . THR A 1 102 ? -13.341 0.516 12.516 1.00 58.75 102 THR A CA 1
ATOM 810 C C . THR A 1 102 ? -14.143 0.421 11.212 1.00 58.75 102 THR A C 1
ATOM 812 O O . THR A 1 102 ? -15.108 -0.348 11.132 1.00 58.75 102 THR A O 1
ATOM 815 N N . PRO A 1 103 ? -13.759 1.171 10.164 1.00 58.81 103 PRO A N 1
ATOM 816 C CA . PRO A 1 103 ? -14.345 1.030 8.838 1.00 58.81 103 PRO A CA 1
ATOM 817 C C . PRO A 1 103 ? -13.743 -0.188 8.143 1.00 58.81 103 PRO A C 1
ATOM 819 O O . PRO A 1 103 ? -12.529 -0.341 8.199 1.00 58.81 103 PRO A O 1
ATOM 822 N N . PHE A 1 104 ? -14.595 -0.986 7.485 1.00 58.81 104 PHE A N 1
ATOM 823 C CA . PHE A 1 104 ? -14.252 -2.234 6.781 1.00 58.81 104 PHE A CA 1
ATOM 824 C C . PHE A 1 104 ? -13.157 -2.988 7.503 1.00 58.81 104 PHE A C 1
ATOM 826 O O . PHE A 1 104 ? -12.012 -3.062 7.042 1.00 58.81 104 PHE A O 1
#

pLDDT: mean 84.66, std 13.9, range [51.25, 98.12]

Foldseek 3Di:
DQVVVLVVVLLVLLLVLLCCLQPVPLVVVVDCPCQDPVNLVVSLQVSLVVSLVSLLVSCVVVVPDDDPVSNVVSNVSSVVSSVSNVVSNVVCLVVGDPSVRHDD